Protein AF-A0A357LN23-F1 (afdb_monomer)

Sequence (106 aa):
ERNTSVEPEAKMHFHIRLNMGDVIIEATSLYSQGVNVAAQLDALSRSDGVCLSKKICGFVGQKVELSLNDFGDQKVNNTIVHAFDIVLKGIPARDTAPAKSALDRV

Structure (mmCIF, N/CA/C/O backbone):
data_AF-A0A357LN23-F1
#
_entry.id   AF-A0A357LN23-F1
#
loop_
_atom_site.group_PDB
_atom_site.id
_atom_site.type_symbol
_atom_site.label_atom_id
_atom_site.label_alt_id
_atom_site.label_comp_id
_atom_site.label_asym_id
_atom_site.label_entity_id
_atom_site.label_seq_id
_atom_site.pdbx_PDB_ins_code
_atom_site.Cartn_x
_atom_site.Cartn_y
_atom_site.Cartn_z
_atom_site.occupancy
_atom_site.B_iso_or_equiv
_atom_site.auth_seq_id
_atom_site.auth_comp_id
_atom_site.auth_asym_id
_atom_site.auth_atom_id
_atom_site.pdbx_PDB_model_num
ATOM 1 N N . GLU A 1 1 ? -22.036 -8.160 0.592 1.00 59.12 1 GLU A N 1
ATOM 2 C CA . GLU A 1 1 ? -23.008 -9.167 1.074 1.00 59.12 1 GLU A CA 1
ATOM 3 C C . GLU A 1 1 ? -22.477 -10.603 1.092 1.00 59.12 1 GLU A C 1
ATOM 5 O O . GLU A 1 1 ? -22.696 -11.279 2.084 1.00 59.12 1 GLU A O 1
ATOM 10 N N . ARG A 1 2 ? -21.712 -11.090 0.098 1.00 78.00 2 ARG A N 1
ATOM 11 C CA . ARG A 1 2 ? -21.198 -12.483 0.157 1.00 78.00 2 ARG A CA 1
ATOM 12 C C . ARG A 1 2 ? -20.339 -12.799 1.387 1.00 78.00 2 ARG A C 1
ATOM 14 O O . ARG A 1 2 ? -20.443 -13.875 1.950 1.00 78.00 2 ARG A O 1
ATOM 21 N N . ASN A 1 3 ? -19.502 -11.856 1.816 1.00 81.50 3 ASN A N 1
ATOM 22 C CA . ASN A 1 3 ? -18.620 -12.066 2.966 1.00 81.50 3 ASN A CA 1
ATOM 23 C C . ASN A 1 3 ? -19.350 -11.983 4.318 1.00 81.50 3 ASN A C 1
ATOM 25 O O . ASN A 1 3 ? -18.814 -12.382 5.342 1.00 81.50 3 ASN A O 1
ATOM 29 N N . THR A 1 4 ? -20.561 -11.420 4.349 1.00 83.19 4 THR A N 1
ATOM 30 C CA . THR A 1 4 ? -21.354 -11.284 5.581 1.00 83.19 4 THR A CA 1
ATOM 31 C C . THR A 1 4 ? -22.253 -12.492 5.834 1.00 83.19 4 THR A C 1
ATOM 33 O O . THR A 1 4 ? -22.743 -12.637 6.944 1.00 83.19 4 THR A O 1
ATOM 36 N N . SER A 1 5 ? -22.459 -13.348 4.829 1.00 88.25 5 SER A N 1
ATOM 37 C CA . SER A 1 5 ? -23.335 -14.526 4.888 1.00 88.25 5 SER A CA 1
ATOM 38 C C . SER A 1 5 ? -22.594 -15.842 5.151 1.00 88.25 5 SER A C 1
ATOM 40 O O . SER A 1 5 ? -23.162 -16.907 4.936 1.00 88.25 5 SER A O 1
ATOM 42 N N . VAL A 1 6 ? -21.319 -15.781 5.537 1.00 91.00 6 VAL A N 1
ATOM 43 C CA . VAL A 1 6 ? -20.478 -16.952 5.813 1.00 91.00 6 VAL A CA 1
ATOM 44 C C . VAL A 1 6 ? -19.904 -16.869 7.224 1.00 91.00 6 VAL A C 1
ATOM 46 O O . VAL A 1 6 ? -19.751 -15.770 7.773 1.00 91.00 6 VAL A O 1
ATOM 49 N N . GLU A 1 7 ? -19.582 -18.032 7.791 1.00 93.12 7 GLU A N 1
ATOM 50 C CA . GLU A 1 7 ? -18.925 -18.142 9.096 1.00 93.12 7 GLU A CA 1
ATOM 51 C C . GLU A 1 7 ? -17.608 -17.349 9.128 1.00 93.12 7 GLU A C 1
ATOM 53 O O . GLU A 1 7 ? -16.964 -17.204 8.082 1.00 93.12 7 GLU A O 1
ATOM 58 N N . PRO A 1 8 ? -17.192 -16.814 10.292 1.00 86.38 8 PRO A N 1
ATOM 59 C CA . PRO A 1 8 ? -15.989 -15.991 10.415 1.00 86.38 8 PRO A CA 1
ATOM 60 C C . PRO A 1 8 ? -14.739 -16.606 9.776 1.00 86.38 8 PRO A C 1
ATOM 62 O O . PRO A 1 8 ? -13.995 -15.894 9.107 1.00 86.38 8 PRO A O 1
ATOM 65 N N . GLU A 1 9 ? -14.541 -17.917 9.910 1.00 87.56 9 GLU A N 1
ATOM 66 C CA . GLU A 1 9 ? -13.383 -18.646 9.379 1.00 87.56 9 GLU A CA 1
ATOM 67 C C . GLU A 1 9 ? -13.407 -18.776 7.848 1.00 87.56 9 GLU A C 1
ATOM 69 O O . GLU A 1 9 ? -12.372 -19.005 7.224 1.00 87.56 9 GLU A O 1
ATOM 74 N N . ALA A 1 10 ? -14.582 -18.625 7.235 1.00 88.50 10 ALA A N 1
ATOM 75 C CA . ALA A 1 10 ? -14.782 -18.683 5.791 1.00 88.50 10 ALA A CA 1
ATOM 76 C C . ALA A 1 10 ? -14.803 -17.291 5.134 1.00 88.50 10 ALA A C 1
ATOM 78 O O . ALA A 1 10 ? -14.953 -17.189 3.911 1.00 88.50 10 ALA A O 1
ATOM 79 N N . LYS A 1 11 ? -14.661 -16.209 5.915 1.00 89.31 11 LYS A N 1
ATOM 80 C CA . LYS A 1 11 ? -14.608 -14.847 5.374 1.00 89.31 11 LYS A CA 1
ATOM 81 C C . LYS A 1 11 ? -13.304 -14.627 4.619 1.00 89.31 11 LYS A C 1
ATOM 83 O O . LYS A 1 11 ? -12.209 -14.861 5.122 1.00 89.31 11 LYS A O 1
ATOM 88 N N . MET A 1 12 ? -13.426 -14.120 3.399 1.00 86.44 12 MET A N 1
ATOM 89 C CA . MET A 1 12 ? -12.284 -13.687 2.606 1.00 86.44 12 MET A CA 1
ATOM 90 C C . MET A 1 12 ? -11.884 -12.277 3.017 1.00 86.44 12 MET A C 1
ATOM 92 O O . MET A 1 12 ? -12.651 -11.330 2.846 1.00 86.44 12 MET A O 1
ATOM 96 N N . HIS A 1 13 ? -10.671 -12.140 3.531 1.00 84.19 13 HIS A N 1
ATOM 97 C CA . HIS A 1 13 ? -10.084 -10.850 3.856 1.00 84.19 13 HIS A CA 1
ATOM 98 C C . HIS A 1 13 ? -9.256 -10.364 2.674 1.00 84.19 13 HIS A C 1
ATOM 100 O O . HIS A 1 13 ? -8.404 -11.086 2.153 1.00 84.19 13 HIS A O 1
ATOM 106 N N . PHE A 1 14 ? -9.522 -9.139 2.236 1.00 82.62 14 PHE A N 1
ATOM 107 C CA . PHE A 1 14 ? -8.789 -8.528 1.134 1.00 82.62 14 PHE A CA 1
ATOM 108 C C . PHE A 1 14 ? -7.866 -7.464 1.667 1.00 82.62 14 PHE A C 1
ATOM 110 O O . PHE A 1 14 ? -8.138 -6.810 2.667 1.00 82.62 14 PHE A O 1
ATOM 117 N N . HIS A 1 15 ? -6.774 -7.269 0.957 1.00 82.94 15 HIS A N 1
ATOM 118 C CA . HIS A 1 15 ? -5.831 -6.242 1.302 1.00 82.94 15 HIS A CA 1
ATOM 119 C C . HIS A 1 15 ? -5.346 -5.569 0.016 1.00 82.94 15 HIS A C 1
ATOM 121 O O . HIS A 1 15 ? -4.822 -6.229 -0.886 1.00 82.94 15 HIS A O 1
ATOM 127 N N . ILE A 1 16 ? -5.516 -4.255 -0.087 1.00 87.19 16 ILE A N 1
ATOM 128 C CA . ILE A 1 16 ? -5.279 -3.521 -1.336 1.00 87.19 16 ILE A CA 1
ATOM 129 C C . ILE A 1 16 ? -4.082 -2.594 -1.152 1.00 87.19 16 ILE A C 1
ATOM 131 O O . ILE A 1 16 ? -4.003 -1.869 -0.163 1.00 87.19 16 ILE A O 1
ATOM 135 N N . ARG A 1 17 ? -3.143 -2.606 -2.106 1.00 86.94 17 ARG A N 1
ATOM 136 C CA . ARG A 1 17 ? -1.978 -1.711 -2.101 1.00 86.94 17 ARG A CA 1
ATOM 137 C C . ARG A 1 17 ? -1.857 -1.004 -3.422 1.00 86.94 17 ARG A C 1
ATOM 139 O O . ARG A 1 17 ? -1.860 -1.646 -4.469 1.00 86.94 17 ARG A O 1
ATOM 146 N N . LEU A 1 18 ? -1.726 0.312 -3.355 1.00 89.06 18 LEU A N 1
ATOM 147 C CA . LEU A 1 18 ? -1.615 1.157 -4.531 1.00 89.06 18 LEU A CA 1
ATOM 148 C C . LEU A 1 18 ? -0.266 1.866 -4.533 1.00 89.06 18 LEU A C 1
ATOM 150 O O . LEU A 1 18 ? 0.115 2.552 -3.582 1.00 89.06 18 LEU A O 1
ATOM 154 N N . ASN A 1 19 ? 0.438 1.728 -5.649 1.00 87.19 19 ASN A N 1
ATOM 155 C CA . ASN A 1 19 ? 1.633 2.493 -5.952 1.00 87.19 19 ASN A CA 1
ATOM 156 C C . ASN A 1 19 ? 1.582 2.977 -7.406 1.00 87.19 19 ASN A C 1
ATOM 158 O O . ASN A 1 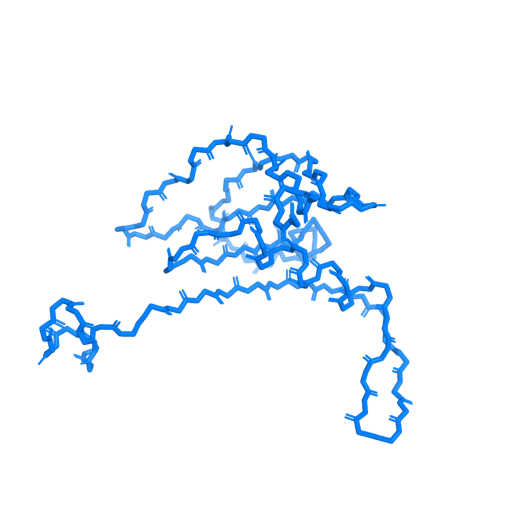19 ? 0.901 2.387 -8.240 1.00 87.19 19 ASN A O 1
ATOM 162 N N . MET A 1 20 ? 2.327 4.040 -7.706 1.00 85.06 20 MET A N 1
ATOM 163 C CA . MET A 1 20 ? 2.470 4.591 -9.050 1.00 85.06 20 MET A CA 1
ATOM 164 C C . MET A 1 20 ? 3.943 4.814 -9.372 1.00 85.06 20 MET A C 1
ATOM 166 O O . MET A 1 20 ? 4.719 5.302 -8.544 1.00 85.06 20 MET A O 1
ATOM 170 N N . GLY A 1 21 ? 4.325 4.482 -10.597 1.00 82.50 21 GLY A N 1
ATOM 171 C CA . GLY A 1 21 ? 5.654 4.730 -11.126 1.00 82.50 21 GLY A CA 1
ATOM 172 C C . GLY A 1 21 ? 5.802 4.148 -12.519 1.00 82.50 21 GLY A C 1
ATOM 173 O O . GLY A 1 21 ? 4.936 3.407 -12.982 1.00 82.50 21 GLY A O 1
ATOM 174 N N . ASP A 1 22 ? 6.913 4.483 -13.156 1.00 83.94 22 ASP A N 1
ATOM 175 C CA . ASP A 1 22 ? 7.234 3.985 -14.485 1.00 83.94 22 ASP A CA 1
ATOM 176 C C . ASP A 1 22 ? 7.470 2.475 -14.450 1.00 83.94 22 ASP A C 1
ATOM 178 O O . ASP A 1 22 ? 8.013 1.933 -13.480 1.00 83.94 22 ASP A O 1
ATOM 182 N N . VAL A 1 23 ? 7.047 1.796 -15.512 1.00 84.44 23 VAL A N 1
ATOM 183 C CA . VAL A 1 23 ? 7.219 0.355 -15.691 1.00 84.44 23 VAL A CA 1
ATOM 184 C C . VAL A 1 23 ? 7.778 0.065 -17.071 1.00 84.44 23 VAL A C 1
ATOM 186 O O . VAL A 1 23 ? 7.413 0.715 -18.048 1.00 84.44 23 VAL A O 1
ATOM 189 N N . ILE A 1 24 ? 8.663 -0.923 -17.141 1.00 84.25 24 ILE A N 1
ATOM 190 C CA . ILE A 1 24 ? 9.124 -1.508 -18.395 1.00 84.25 24 ILE A CA 1
ATOM 191 C C . ILE A 1 24 ? 8.305 -2.778 -18.614 1.00 84.25 24 ILE A C 1
ATOM 193 O O . ILE A 1 24 ? 8.173 -3.601 -17.706 1.00 84.25 24 ILE A O 1
ATOM 197 N N . ILE A 1 25 ? 7.730 -2.914 -19.804 1.00 86.75 25 ILE A N 1
ATOM 198 C CA . ILE A 1 25 ? 6.927 -4.075 -20.189 1.00 86.75 25 ILE A CA 1
ATOM 199 C C . ILE A 1 25 ? 7.799 -4.981 -21.049 1.00 86.75 25 ILE A C 1
ATOM 201 O O . ILE A 1 25 ? 8.323 -4.538 -22.069 1.00 86.75 25 ILE A O 1
ATOM 205 N N . GLU A 1 26 ? 7.924 -6.245 -20.659 1.00 87.12 26 GLU A N 1
ATOM 206 C CA . GLU A 1 26 ? 8.602 -7.263 -21.458 1.00 87.12 26 GLU A CA 1
ATOM 207 C C . GLU A 1 26 ? 7.718 -8.509 -21.545 1.00 87.12 26 GLU A C 1
ATOM 209 O O . GLU A 1 26 ? 7.408 -9.147 -20.538 1.00 87.12 26 GLU A O 1
ATOM 214 N N . ALA A 1 27 ? 7.277 -8.829 -22.765 1.00 87.44 27 ALA A N 1
ATOM 215 C CA . ALA A 1 27 ? 6.282 -9.863 -23.046 1.00 87.44 27 ALA A CA 1
ATOM 216 C C . ALA A 1 27 ? 5.019 -9.720 -22.169 1.00 87.44 27 ALA A C 1
ATOM 218 O O . ALA A 1 27 ? 4.195 -8.843 -22.415 1.00 87.44 27 ALA A O 1
ATOM 219 N N . THR A 1 28 ? 4.864 -10.576 -21.156 1.00 84.19 28 THR A N 1
ATOM 220 C CA . THR A 1 28 ? 3.722 -10.593 -20.224 1.00 84.19 28 THR A CA 1
ATOM 221 C C . THR A 1 28 ? 4.077 -10.099 -18.820 1.00 84.19 28 THR A C 1
ATOM 223 O O . THR A 1 28 ? 3.244 -10.178 -17.918 1.00 84.19 28 THR A O 1
ATOM 226 N N . SER A 1 29 ? 5.306 -9.624 -18.616 1.00 78.44 29 SER A N 1
ATOM 227 C CA . SER A 1 29 ? 5.843 -9.238 -17.311 1.00 78.44 29 SER A CA 1
ATOM 228 C C . SER A 1 29 ? 6.071 -7.731 -17.218 1.00 78.44 29 SER A C 1
ATOM 230 O O . SER A 1 29 ? 6.431 -7.067 -18.192 1.00 78.44 29 SER A O 1
ATOM 232 N N . LEU A 1 30 ? 5.875 -7.192 -16.013 1.00 81.19 30 LEU A N 1
ATOM 233 C CA . LEU A 1 30 ? 6.109 -5.788 -15.684 1.00 81.19 30 LEU A CA 1
ATOM 234 C C . LEU A 1 30 ? 7.321 -5.678 -14.760 1.00 81.19 30 LEU A C 1
ATOM 236 O O . LEU A 1 30 ? 7.308 -6.209 -13.648 1.00 81.19 30 LEU A O 1
ATOM 240 N N . TYR A 1 31 ? 8.341 -4.945 -15.193 1.00 77.19 31 TYR A N 1
ATOM 241 C CA . TYR A 1 31 ? 9.551 -4.702 -14.419 1.00 77.19 31 TYR A CA 1
ATOM 242 C C . TYR A 1 31 ? 9.608 -3.244 -13.994 1.00 77.19 31 TYR A C 1
ATOM 244 O O . TYR A 1 31 ? 9.639 -2.335 -14.824 1.00 77.19 31 TYR A O 1
ATOM 252 N N . SER A 1 32 ? 9.660 -3.003 -12.685 1.00 72.81 32 SER A N 1
ATOM 253 C CA . SER A 1 32 ? 10.068 -1.700 -12.176 1.00 72.81 32 SER A CA 1
ATOM 254 C C . SER A 1 32 ? 10.510 -1.737 -10.726 1.00 72.81 32 SER A C 1
ATOM 256 O O . SER A 1 32 ? 10.120 -2.604 -9.945 1.00 72.81 32 SER A O 1
ATOM 258 N N . GLN A 1 33 ? 11.261 -0.706 -10.342 1.00 68.75 33 GLN A N 1
ATOM 259 C CA . GLN A 1 33 ? 11.496 -0.395 -8.932 1.00 68.75 33 GLN A CA 1
ATOM 260 C C . GLN A 1 33 ? 10.170 -0.113 -8.194 1.00 68.75 33 GLN A C 1
ATOM 262 O O . GLN A 1 33 ? 10.044 -0.395 -7.006 1.00 68.75 33 GLN A O 1
ATOM 267 N N . GLY A 1 34 ? 9.148 0.395 -8.897 1.00 63.84 34 GLY A N 1
ATOM 268 C CA . GLY A 1 34 ? 7.818 0.668 -8.349 1.00 63.84 34 GLY A CA 1
ATOM 269 C C . GLY A 1 34 ? 6.972 -0.580 -8.060 1.00 63.84 34 GLY A C 1
ATOM 270 O O . GLY A 1 34 ? 6.186 -0.559 -7.113 1.00 63.84 34 GLY A O 1
ATOM 271 N N . VAL A 1 35 ? 7.143 -1.674 -8.807 1.00 67.31 35 VAL A N 1
ATOM 272 C CA . VAL A 1 35 ? 6.472 -2.957 -8.524 1.00 67.31 35 VAL A 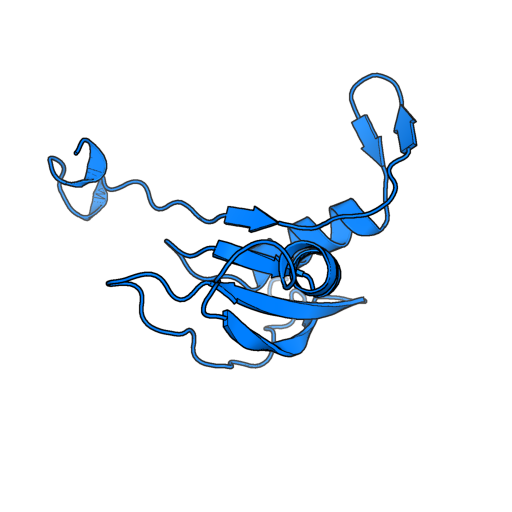CA 1
ATOM 273 C C . VAL A 1 35 ? 6.977 -3.533 -7.195 1.00 67.31 35 VAL A C 1
ATOM 275 O O . VAL A 1 35 ? 6.180 -4.002 -6.385 1.00 67.31 35 VAL A O 1
ATOM 278 N N . ASN A 1 36 ? 8.276 -3.389 -6.906 1.00 74.50 36 ASN A N 1
ATOM 279 C CA . ASN A 1 36 ? 8.864 -3.789 -5.623 1.00 74.50 36 ASN A CA 1
ATOM 280 C C . ASN A 1 36 ? 8.267 -2.993 -4.445 1.00 74.50 36 ASN A C 1
ATOM 282 O O . ASN A 1 36 ? 7.940 -3.564 -3.411 1.00 74.50 36 ASN A O 1
ATOM 286 N N . VAL A 1 37 ? 8.026 -1.688 -4.621 1.00 73.56 37 VAL A N 1
ATOM 287 C CA . VAL A 1 37 ? 7.375 -0.850 -3.595 1.00 73.56 37 VAL A CA 1
ATOM 288 C C . VAL A 1 37 ? 5.947 -1.320 -3.291 1.00 73.56 37 VAL A C 1
ATOM 290 O O . VAL A 1 37 ? 5.558 -1.347 -2.127 1.00 73.56 37 VAL A O 1
ATOM 293 N N . ALA A 1 38 ? 5.164 -1.733 -4.294 1.00 74.44 38 ALA A N 1
ATOM 294 C CA . ALA A 1 38 ? 3.817 -2.266 -4.058 1.00 74.44 38 ALA A CA 1
ATOM 295 C C . ALA A 1 38 ? 3.848 -3.574 -3.244 1.00 74.44 38 ALA A C 1
ATOM 297 O O . ALA A 1 38 ? 3.073 -3.728 -2.300 1.00 74.44 38 ALA A O 1
ATOM 298 N N . ALA A 1 39 ? 4.787 -4.473 -3.555 1.00 77.88 39 ALA A N 1
ATOM 299 C CA . ALA A 1 39 ? 5.004 -5.703 -2.792 1.00 77.88 39 ALA A CA 1
ATOM 300 C C . ALA A 1 39 ? 5.496 -5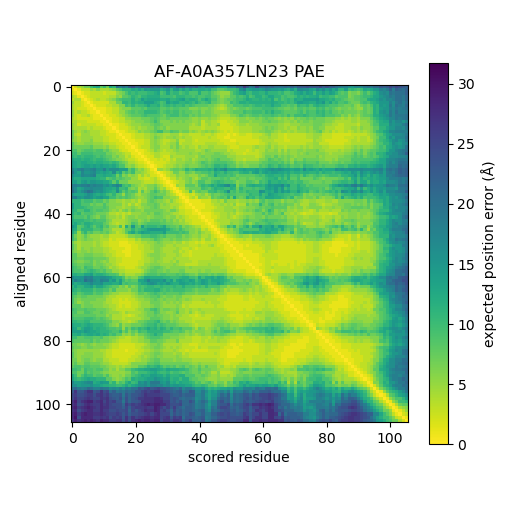.428 -1.356 1.00 77.88 39 ALA A C 1
ATOM 302 O O . ALA A 1 39 ? 5.126 -6.121 -0.413 1.00 77.88 39 ALA A O 1
ATOM 303 N N . GLN A 1 40 ? 6.298 -4.383 -1.155 1.00 81.00 40 GLN A N 1
ATOM 304 C CA . GLN A 1 40 ? 6.756 -3.979 0.177 1.00 81.00 40 GLN A CA 1
ATOM 305 C C . GLN A 1 40 ? 5.631 -3.368 1.018 1.00 81.00 40 GLN A C 1
ATOM 307 O O . GLN A 1 40 ? 5.528 -3.660 2.209 1.00 81.00 40 GLN A O 1
ATOM 312 N N . LEU A 1 41 ? 4.747 -2.573 0.406 1.00 79.25 41 LEU A N 1
ATOM 313 C CA . LEU A 1 41 ? 3.527 -2.108 1.069 1.00 79.25 41 LEU A CA 1
ATOM 314 C C . LEU A 1 41 ? 2.641 -3.288 1.483 1.00 79.25 41 LEU A C 1
ATOM 316 O O . LEU A 1 41 ? 2.016 -3.227 2.540 1.00 79.25 41 LEU A O 1
ATOM 320 N N . ASP A 1 42 ? 2.602 -4.363 0.688 1.00 77.69 42 ASP A N 1
ATOM 321 C CA . ASP A 1 42 ? 1.845 -5.575 1.014 1.00 77.69 42 ASP A CA 1
ATOM 322 C C . ASP A 1 42 ? 2.274 -6.170 2.356 1.00 77.69 42 ASP A C 1
ATOM 324 O O . ASP A 1 42 ? 1.445 -6.287 3.266 1.00 77.69 42 ASP A O 1
ATOM 328 N N . ALA A 1 43 ? 3.583 -6.376 2.519 1.00 76.12 43 ALA A N 1
ATOM 329 C CA . ALA A 1 43 ? 4.191 -6.885 3.747 1.00 76.12 43 ALA A CA 1
ATOM 330 C C . ALA A 1 43 ? 3.935 -6.006 4.986 1.00 76.12 43 ALA A C 1
ATOM 332 O O . ALA A 1 43 ? 3.945 -6.504 6.111 1.00 76.12 43 ALA A O 1
ATOM 333 N N . LEU A 1 44 ? 3.708 -4.704 4.795 1.00 72.44 44 LEU A N 1
ATOM 334 C CA . LEU A 1 44 ? 3.453 -3.758 5.883 1.00 72.44 44 LEU A CA 1
ATOM 335 C C . LEU A 1 44 ? 1.983 -3.662 6.291 1.00 72.44 44 LEU A C 1
ATOM 337 O O . LEU A 1 44 ? 1.689 -3.078 7.330 1.00 72.44 44 LEU A O 1
ATOM 341 N N . SER A 1 45 ? 1.059 -4.114 5.455 1.00 69.81 45 SER A N 1
ATOM 342 C CA . SER A 1 45 ? -0.353 -3.731 5.545 1.00 69.81 45 SER A CA 1
ATOM 343 C C . SER A 1 45 ? -1.203 -4.707 6.361 1.00 69.81 45 SER A C 1
ATOM 345 O O . SER A 1 45 ? -0.936 -5.906 6.415 1.00 69.81 45 SER A O 1
ATOM 347 N N . ARG A 1 46 ? -2.293 -4.192 6.943 1.00 69.81 46 ARG A N 1
ATOM 348 C CA . ARG A 1 46 ? -3.310 -4.980 7.663 1.00 69.81 46 ARG A CA 1
ATOM 349 C C . ARG A 1 46 ? -4.328 -5.624 6.735 1.00 69.81 46 ARG A C 1
ATOM 351 O O . ARG A 1 46 ? -4.536 -5.147 5.620 1.00 69.81 46 ARG A O 1
ATOM 358 N N . SER A 1 47 ? -4.982 -6.671 7.238 1.00 72.56 47 SER A N 1
ATOM 359 C CA . SER A 1 47 ? -6.204 -7.228 6.652 1.00 72.56 47 SER A CA 1
ATOM 360 C C . SER A 1 47 ? -7.313 -6.197 6.593 1.00 72.56 47 SER A C 1
ATOM 362 O O . SER A 1 47 ? -7.417 -5.332 7.463 1.00 72.56 47 SER A O 1
ATOM 364 N N . ASP A 1 48 ? -8.090 -6.278 5.515 1.00 82.81 48 ASP A N 1
ATOM 365 C CA . ASP A 1 48 ? -9.253 -5.444 5.206 1.00 82.81 48 ASP A CA 1
ATOM 366 C C . ASP A 1 48 ? -8.946 -3.968 4.917 1.00 82.81 48 ASP A C 1
ATOM 368 O O . ASP A 1 48 ? -9.861 -3.175 4.729 1.00 82.81 48 ASP A O 1
ATOM 372 N N . GLY A 1 49 ? -7.668 -3.587 4.834 1.00 85.81 49 GLY A N 1
ATOM 373 C CA . GLY A 1 49 ? -7.233 -2.209 4.608 1.00 85.81 49 GLY A CA 1
ATOM 374 C C . GLY A 1 49 ? -6.836 -1.877 3.166 1.00 85.81 49 GLY A C 1
ATOM 375 O O . GLY A 1 49 ? -6.606 -2.751 2.321 1.00 85.81 49 GLY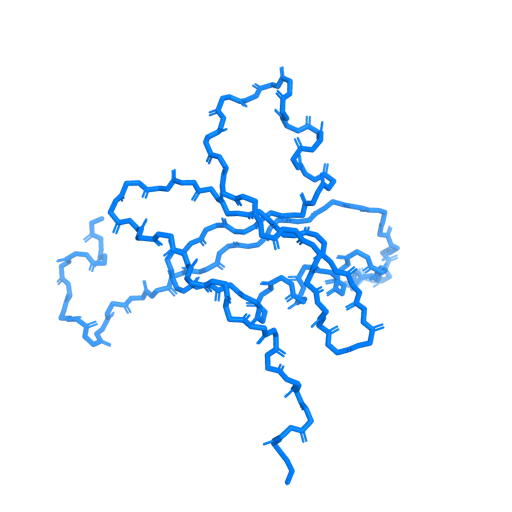 A O 1
ATOM 376 N N . VAL A 1 50 ? -6.690 -0.572 2.918 1.00 89.00 50 VAL A N 1
ATOM 377 C CA . VAL A 1 50 ? -6.099 -0.017 1.693 1.00 89.00 50 VAL A CA 1
ATOM 378 C C . VAL A 1 50 ? -4.876 0.813 2.068 1.00 89.00 50 VAL A C 1
ATOM 380 O O . VAL A 1 50 ? -5.016 1.821 2.761 1.00 89.00 50 VAL A O 1
ATOM 383 N N . CYS A 1 51 ? -3.703 0.412 1.580 1.00 90.06 51 CYS A N 1
ATOM 384 C CA . CYS A 1 51 ? -2.438 1.108 1.808 1.00 90.06 51 CYS A CA 1
ATOM 385 C C . CYS A 1 51 ? -1.931 1.771 0.519 1.00 90.06 51 CYS A C 1
ATOM 387 O O . CYS A 1 51 ? -2.021 1.209 -0.577 1.00 90.06 51 CYS A O 1
ATOM 389 N N . LEU A 1 52 ? -1.394 2.979 0.640 1.00 90.31 52 LEU A N 1
ATOM 390 C CA . LEU A 1 52 ? -0.978 3.843 -0.456 1.00 90.31 52 LEU A CA 1
ATOM 391 C C . LEU A 1 52 ? 0.482 4.255 -0.285 1.00 90.31 52 LEU A C 1
ATOM 393 O O . LEU A 1 52 ? 0.945 4.529 0.823 1.00 90.31 52 LEU A O 1
ATOM 397 N N . SER A 1 53 ? 1.189 4.399 -1.403 1.00 90.38 53 SER A N 1
ATOM 398 C CA . SER A 1 53 ? 2.477 5.090 -1.404 1.00 90.38 53 SER A CA 1
ATOM 399 C C . SER A 1 53 ? 2.311 6.614 -1.384 1.00 90.38 53 SER A C 1
ATOM 401 O O . SER A 1 53 ? 1.303 7.171 -1.839 1.00 90.38 53 SER A O 1
ATOM 403 N N . LYS A 1 54 ? 3.364 7.320 -0.956 1.00 90.31 54 LYS A N 1
ATOM 404 C CA . LYS A 1 54 ? 3.454 8.791 -1.035 1.00 90.31 54 LYS A CA 1
ATOM 405 C C . LYS A 1 54 ? 3.172 9.365 -2.424 1.00 90.31 54 LYS A C 1
ATOM 407 O O . LYS A 1 54 ? 2.571 10.431 -2.531 1.00 90.31 54 LYS A O 1
ATOM 412 N N . LYS A 1 55 ? 3.570 8.661 -3.491 1.00 88.69 55 LYS A N 1
ATOM 413 C CA . LYS A 1 55 ? 3.335 9.105 -4.875 1.00 88.69 55 LYS A CA 1
ATOM 414 C C . LYS A 1 55 ? 1.847 9.147 -5.209 1.00 88.69 55 LYS A C 1
ATOM 416 O O . LYS A 1 55 ? 1.394 10.117 -5.810 1.00 88.69 55 LYS A O 1
ATOM 421 N N . ILE A 1 56 ? 1.093 8.127 -4.794 1.00 90.00 56 ILE A N 1
ATOM 422 C CA . ILE A 1 56 ? -0.363 8.111 -4.965 1.00 90.00 56 ILE A CA 1
ATOM 423 C C . ILE A 1 56 ? -0.989 9.249 -4.163 1.00 90.00 56 ILE A C 1
ATOM 425 O O . ILE A 1 56 ? -1.753 10.017 -4.736 1.00 90.00 56 ILE A O 1
ATOM 429 N N . CYS A 1 57 ? -0.613 9.418 -2.891 1.00 88.62 57 CYS A N 1
ATOM 430 C CA . CYS A 1 57 ? -1.165 10.476 -2.037 1.00 88.62 57 CYS A CA 1
ATOM 431 C C . CYS A 1 57 ? -0.947 11.877 -2.628 1.00 88.62 57 CYS A C 1
ATOM 433 O O . CYS A 1 57 ? -1.884 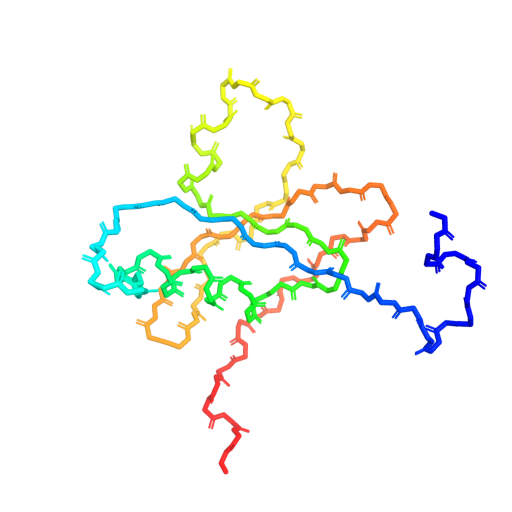12.669 -2.688 1.00 88.62 57 CYS A O 1
ATOM 435 N N . GLY A 1 58 ? 0.252 12.162 -3.148 1.00 86.31 58 GLY A N 1
ATOM 436 C CA . GLY A 1 58 ? 0.534 13.429 -3.830 1.00 86.31 58 GLY A CA 1
ATOM 437 C C . GLY A 1 58 ? -0.262 13.624 -5.127 1.00 86.31 58 GLY A C 1
ATOM 438 O O . GLY A 1 58 ? -0.650 14.745 -5.443 1.00 86.31 58 GLY A O 1
ATOM 439 N N . PHE A 1 59 ? -0.542 12.546 -5.864 1.00 87.06 59 PHE A N 1
ATOM 440 C CA . PHE A 1 59 ? -1.305 12.606 -7.113 1.00 87.06 59 PHE A CA 1
ATOM 441 C C . PHE A 1 59 ? -2.812 12.792 -6.890 1.00 87.06 59 PHE A C 1
ATOM 443 O O . PHE A 1 59 ? -3.461 13.535 -7.630 1.00 87.06 59 PHE A O 1
ATOM 450 N N . VAL A 1 60 ? -3.379 12.121 -5.882 1.00 84.81 60 VAL A N 1
ATOM 451 C CA . VAL A 1 60 ? -4.828 12.138 -5.614 1.00 84.81 60 VAL A CA 1
ATOM 452 C C . VAL A 1 60 ? -5.257 13.249 -4.662 1.00 84.81 60 VAL A C 1
ATOM 454 O O . VAL A 1 60 ? -6.420 13.639 -4.703 1.00 8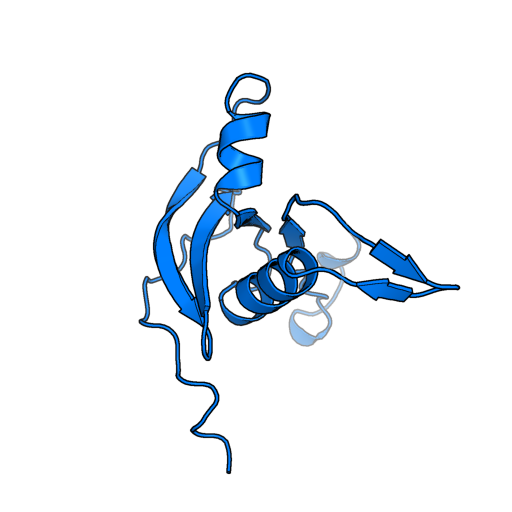4.81 60 VAL A O 1
ATOM 457 N N . GLY A 1 61 ? -4.343 13.795 -3.852 1.00 73.50 61 GLY A N 1
ATOM 458 C CA . GLY A 1 61 ? -4.660 14.761 -2.793 1.00 73.50 61 GLY A CA 1
ATOM 459 C C . GLY A 1 61 ? -5.316 16.067 -3.257 1.00 73.50 61 GLY A C 1
ATOM 460 O O . GLY A 1 61 ? -5.882 16.777 -2.439 1.00 73.50 61 GLY A O 1
ATOM 461 N N . GLN A 1 62 ? -5.284 16.381 -4.556 1.00 71.81 62 GLN A N 1
ATOM 462 C CA . GLN A 1 62 ? -5.990 17.539 -5.130 1.00 71.81 62 GLN A CA 1
ATOM 463 C C . GLN A 1 62 ? -7.329 17.183 -5.793 1.00 71.81 62 GLN A C 1
ATOM 465 O O . GLN A 1 62 ? -8.053 18.072 -6.230 1.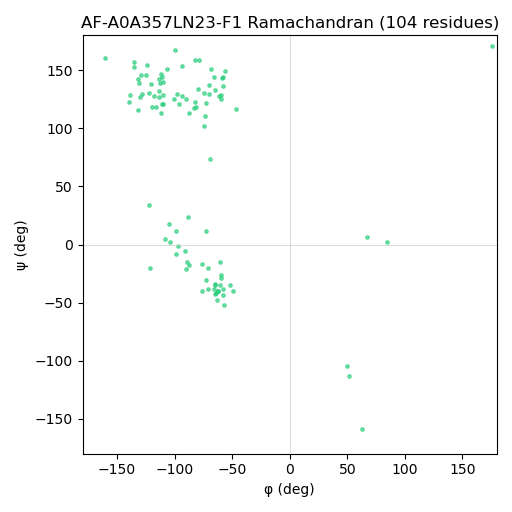00 71.81 62 GLN A O 1
ATOM 470 N N . LYS A 1 63 ? -7.637 15.890 -5.940 1.00 80.12 63 LYS A N 1
ATOM 471 C CA . LYS A 1 63 ? -8.753 15.396 -6.763 1.00 80.12 63 LYS A CA 1
ATOM 472 C C . LYS A 1 63 ? -9.775 14.579 -5.982 1.00 80.12 63 LYS A C 1
ATOM 474 O O . LYS A 1 63 ? -10.887 14.405 -6.470 1.00 80.12 63 LYS A O 1
ATOM 479 N N . VAL A 1 64 ? -9.400 14.043 -4.821 1.00 82.81 64 VAL A N 1
ATOM 480 C CA . VAL A 1 64 ? -10.243 13.143 -4.031 1.00 82.81 64 VAL A CA 1
ATOM 481 C C . VAL A 1 64 ? -10.110 13.487 -2.554 1.00 82.81 64 VAL A C 1
ATOM 483 O O . VAL A 1 64 ? -9.001 13.545 -2.024 1.00 82.81 64 VAL A O 1
ATOM 486 N N . GLU A 1 65 ? -11.243 13.672 -1.883 1.00 84.44 65 GLU A N 1
ATOM 487 C CA . GLU A 1 65 ? -11.293 13.795 -0.428 1.00 84.44 65 GLU A CA 1
ATOM 488 C C . GLU A 1 65 ? -11.089 12.412 0.202 1.00 84.44 65 GLU A C 1
ATOM 490 O O . GLU A 1 65 ? -11.985 11.569 0.214 1.00 84.44 65 GLU A O 1
ATOM 495 N N . LEU A 1 66 ? -9.873 12.163 0.691 1.00 85.88 66 LEU A N 1
ATOM 496 C CA . LEU A 1 66 ? -9.508 10.945 1.411 1.00 85.88 66 LEU A CA 1
ATOM 497 C C . LEU A 1 66 ? -8.983 11.311 2.796 1.00 85.88 66 LEU A C 1
ATOM 499 O O . LEU A 1 66 ? -8.078 12.133 2.932 1.00 85.88 66 LEU A O 1
ATOM 503 N N . SER A 1 67 ? -9.508 10.653 3.826 1.00 90.06 67 SER A N 1
ATOM 504 C CA . SER A 1 67 ? -8.889 10.657 5.150 1.00 90.06 67 SER A CA 1
ATOM 505 C C . SER A 1 67 ? -7.771 9.620 5.173 1.00 90.06 67 SER A C 1
ATOM 507 O O . SER A 1 67 ? -8.013 8.444 4.894 1.00 90.06 67 SER A O 1
ATOM 509 N N . LEU A 1 68 ? -6.554 10.058 5.488 1.00 89.06 68 LEU A N 1
ATOM 510 C CA . LEU A 1 68 ? -5.354 9.227 5.468 1.00 89.06 68 LEU A CA 1
ATOM 511 C C . LEU A 1 68 ? -4.705 9.189 6.850 1.00 89.06 68 LEU A C 1
ATOM 513 O O . LEU A 1 68 ? -4.565 10.225 7.497 1.00 89.06 68 LEU A O 1
ATOM 517 N N . ASN A 1 69 ? -4.257 8.006 7.259 1.00 89.56 69 ASN A N 1
ATOM 518 C CA . ASN A 1 69 ? -3.329 7.834 8.371 1.00 89.56 69 ASN A CA 1
ATOM 519 C C . ASN A 1 69 ? -1.912 7.728 7.806 1.00 89.56 69 ASN A C 1
ATOM 521 O O . ASN A 1 69 ? -1.643 6.839 6.998 1.00 89.56 69 ASN A O 1
ATOM 525 N N . ASP A 1 70 ? -1.025 8.630 8.218 1.00 89.12 70 ASP A N 1
ATOM 526 C CA . ASP A 1 70 ? 0.375 8.646 7.793 1.00 89.12 70 ASP A CA 1
ATOM 527 C C . ASP A 1 70 ? 1.240 7.801 8.744 1.00 89.12 70 ASP A C 1
ATOM 529 O O . ASP A 1 70 ? 1.242 8.027 9.956 1.00 89.12 70 ASP A O 1
ATOM 533 N N . PHE A 1 71 ? 1.983 6.838 8.193 1.00 86.50 71 PHE A N 1
ATOM 534 C CA . PHE A 1 71 ? 2.912 5.980 8.938 1.00 86.50 71 PHE A CA 1
ATOM 535 C C . PHE A 1 71 ? 4.377 6.369 8.742 1.00 86.50 71 PHE A C 1
ATOM 537 O O . PHE A 1 71 ? 5.266 5.699 9.270 1.00 86.50 71 PHE A O 1
ATOM 544 N N . GLY A 1 72 ? 4.648 7.433 7.991 1.00 88.19 72 GLY A N 1
ATOM 545 C CA . GLY A 1 72 ? 5.993 7.870 7.671 1.00 88.19 72 GLY A CA 1
ATOM 546 C C . GLY A 1 72 ? 6.771 6.834 6.864 1.00 88.19 72 GLY A C 1
ATOM 547 O O . GLY A 1 72 ? 6.216 5.933 6.227 1.00 88.19 72 GLY A O 1
ATOM 548 N N . ASP A 1 73 ? 8.089 6.974 6.922 1.00 89.00 73 ASP A N 1
ATOM 549 C CA . ASP A 1 73 ? 9.036 6.079 6.275 1.00 89.00 73 ASP A CA 1
ATOM 550 C C . ASP A 1 73 ? 9.115 4.725 6.996 1.00 89.00 73 ASP A C 1
ATOM 552 O O . ASP A 1 73 ? 9.455 4.626 8.175 1.00 89.00 73 ASP A O 1
ATOM 556 N N . GLN A 1 74 ? 8.836 3.658 6.252 1.00 84.38 74 GLN A N 1
ATOM 557 C CA . GLN A 1 74 ? 8.864 2.273 6.704 1.00 84.38 74 GLN A CA 1
ATOM 558 C C . GLN A 1 74 ? 9.983 1.524 5.983 1.00 84.38 74 GLN A C 1
ATOM 560 O O . GLN A 1 74 ? 10.054 1.510 4.753 1.00 84.38 74 GLN A O 1
ATOM 565 N N . LYS A 1 75 ? 10.869 0.874 6.739 1.00 82.81 75 LYS A N 1
ATOM 566 C CA . LYS A 1 75 ? 11.955 0.075 6.165 1.00 82.81 75 LYS A CA 1
ATOM 567 C C . LYS A 1 75 ? 11.474 -1.348 5.899 1.00 82.81 75 LYS A C 1
ATOM 569 O O . LYS A 1 75 ? 11.254 -2.093 6.841 1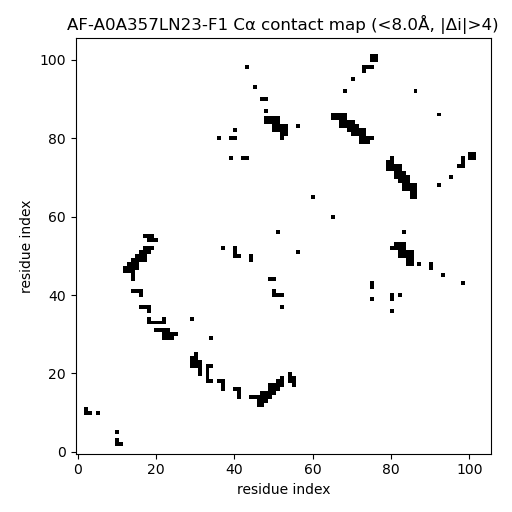.00 82.81 75 LYS A O 1
ATOM 574 N N . VAL A 1 76 ? 11.374 -1.756 4.639 1.00 78.38 76 VAL A N 1
ATOM 575 C CA . VAL A 1 76 ? 11.040 -3.137 4.263 1.00 78.38 76 VAL A CA 1
ATOM 576 C C . VAL A 1 76 ? 12.225 -3.734 3.534 1.00 78.38 76 VAL A C 1
ATOM 578 O O . VAL A 1 76 ? 12.630 -3.248 2.478 1.00 78.38 76 VAL A O 1
ATOM 581 N N . ASN A 1 77 ? 12.796 -4.794 4.101 1.00 76.38 77 ASN A N 1
ATOM 582 C CA . ASN A 1 77 ? 14.027 -5.406 3.608 1.00 76.38 77 ASN A CA 1
ATOM 583 C C . ASN A 1 77 ? 15.135 -4.348 3.423 1.00 76.38 77 ASN A C 1
ATOM 585 O O . ASN A 1 77 ? 15.601 -3.746 4.393 1.00 76.38 77 ASN A O 1
ATOM 589 N N . ASN A 1 78 ? 15.535 -4.107 2.172 1.00 75.38 78 ASN A N 1
ATOM 590 C CA . ASN A 1 78 ? 16.625 -3.213 1.792 1.00 75.38 78 ASN A CA 1
ATOM 591 C C . ASN A 1 78 ? 16.137 -1.874 1.202 1.00 75.38 78 ASN A C 1
ATOM 593 O O . ASN A 1 78 ? 16.896 -1.192 0.513 1.00 75.38 78 ASN A O 1
ATOM 597 N N . THR A 1 79 ? 14.872 -1.504 1.424 1.00 74.31 79 THR A N 1
ATOM 598 C CA . THR A 1 79 ? 14.244 -0.299 0.857 1.00 74.31 79 THR A CA 1
ATOM 599 C C . THR A 1 79 ? 13.438 0.450 1.920 1.00 74.31 79 THR A C 1
ATOM 601 O O . THR A 1 79 ? 12.961 -0.142 2.886 1.00 74.31 79 THR A O 1
ATOM 604 N N . ILE A 1 80 ? 13.302 1.766 1.748 1.00 84.44 80 ILE A N 1
ATOM 605 C CA . ILE A 1 80 ? 12.467 2.633 2.583 1.00 84.44 80 ILE A CA 1
ATOM 606 C C . ILE A 1 80 ? 11.266 3.082 1.750 1.00 84.44 80 ILE A C 1
ATOM 608 O O . ILE A 1 80 ? 11.434 3.572 0.631 1.00 84.44 80 ILE A O 1
ATOM 612 N N . VAL A 1 81 ? 10.064 2.908 2.293 1.00 85.94 81 VAL A N 1
ATOM 613 C CA . VAL A 1 81 ? 8.800 3.278 1.653 1.00 85.94 81 VAL A CA 1
ATOM 614 C C . VAL A 1 81 ? 7.964 4.098 2.621 1.00 85.94 81 VAL A C 1
ATOM 616 O O . VAL A 1 81 ? 7.667 3.647 3.719 1.00 85.94 81 VAL A O 1
ATOM 619 N N . HIS A 1 82 ? 7.523 5.276 2.188 1.00 89.19 82 HIS A N 1
ATOM 620 C CA . HIS A 1 82 ? 6.556 6.077 2.935 1.00 89.19 82 HIS A CA 1
ATOM 621 C C . HIS A 1 82 ? 5.139 5.555 2.675 1.00 89.19 82 HIS A C 1
ATOM 623 O O . HIS A 1 82 ? 4.680 5.567 1.523 1.00 89.19 82 HIS A O 1
ATOM 629 N N . ALA A 1 83 ? 4.464 5.102 3.732 1.00 89.81 83 ALA A N 1
ATOM 630 C CA . ALA A 1 83 ? 3.166 4.433 3.659 1.00 89.81 83 ALA A CA 1
ATOM 631 C C . ALA A 1 83 ? 2.036 5.250 4.304 1.00 89.81 83 ALA A C 1
ATOM 633 O O . ALA A 1 83 ? 2.215 5.863 5.356 1.00 89.81 83 ALA A O 1
ATOM 634 N N . PHE A 1 84 ? 0.857 5.192 3.688 1.00 89.69 84 PHE A N 1
ATOM 635 C CA . PHE A 1 84 ? -0.388 5.769 4.194 1.00 89.69 84 PHE A CA 1
ATOM 636 C C . PHE A 1 84 ? -1.486 4.713 4.159 1.00 89.69 84 PHE A C 1
ATOM 638 O O . PHE A 1 84 ? -1.532 3.942 3.205 1.00 89.69 84 PHE A O 1
ATOM 645 N N . ASP A 1 85 ? -2.418 4.725 5.108 1.00 89.81 85 ASP A N 1
ATOM 646 C CA . ASP A 1 85 ? -3.656 3.944 4.986 1.00 89.81 85 ASP A CA 1
ATOM 647 C C . ASP A 1 85 ? -4.859 4.863 4.808 1.00 89.81 85 ASP A C 1
ATOM 649 O O . ASP A 1 85 ? -4.943 5.924 5.430 1.00 89.81 85 ASP A O 1
ATOM 653 N N . ILE A 1 86 ? -5.823 4.424 3.999 1.00 90.19 86 ILE A N 1
ATOM 654 C CA . ILE A 1 86 ? -7.127 5.083 3.916 1.00 90.19 86 ILE A CA 1
ATOM 655 C C . ILE A 1 86 ? -7.930 4.743 5.172 1.00 90.19 86 ILE A C 1
ATOM 657 O O . ILE A 1 86 ? -8.075 3.573 5.533 1.00 90.19 86 ILE A O 1
ATOM 661 N N . VAL A 1 87 ? -8.498 5.763 5.815 1.00 89.50 87 VAL A N 1
ATOM 662 C CA . VAL A 1 87 ? -9.416 5.568 6.939 1.00 89.50 87 VAL A CA 1
ATOM 663 C C . VAL A 1 87 ? -10.747 5.053 6.403 1.00 89.50 87 VAL A C 1
ATOM 665 O O . VAL A 1 87 ? -11.493 5.770 5.736 1.00 89.50 87 VAL A O 1
ATOM 668 N N . LEU A 1 88 ? -11.048 3.795 6.709 1.00 86.06 88 LEU A N 1
ATOM 669 C CA . LEU A 1 88 ? -12.285 3.131 6.318 1.00 86.06 88 LEU A CA 1
ATOM 670 C C . LEU A 1 88 ? -13.135 2.832 7.553 1.00 86.06 88 LEU A C 1
ATOM 672 O O . LEU A 1 88 ? -12.639 2.417 8.601 1.00 86.06 88 LEU A O 1
ATOM 676 N N . LYS A 1 89 ? -14.450 3.034 7.434 1.00 84.31 89 LYS A N 1
ATOM 677 C CA . LYS A 1 89 ? -15.382 2.795 8.539 1.00 84.31 89 LYS A CA 1
ATOM 678 C C . LYS A 1 89 ? -15.344 1.323 8.957 1.00 84.31 89 LYS A C 1
ATOM 680 O O . LYS A 1 89 ? -15.546 0.439 8.133 1.00 84.31 89 LYS A O 1
ATOM 685 N N . GLY A 1 90 ? -15.153 1.080 10.252 1.00 80.38 90 GLY A N 1
ATOM 686 C CA . GLY A 1 90 ? -15.112 -0.271 10.820 1.00 80.38 90 GLY A CA 1
ATOM 687 C C . GLY A 1 90 ? -13.747 -0.955 10.727 1.00 80.38 90 GLY A C 1
ATOM 688 O O . GLY A 1 90 ? -13.626 -2.088 11.184 1.00 80.38 90 GLY A O 1
ATOM 689 N N . ILE A 1 91 ? -12.726 -0.275 10.194 1.00 81.06 91 ILE A N 1
ATOM 690 C CA . ILE A 1 91 ? -11.351 -0.773 10.154 1.00 81.06 91 ILE A CA 1
ATOM 691 C C . ILE A 1 91 ? -10.503 0.104 11.085 1.00 81.06 91 ILE A C 1
ATOM 693 O O . ILE A 1 91 ? -10.354 1.301 10.828 1.00 81.06 91 ILE A O 1
ATOM 697 N N . PRO A 1 92 ? -9.985 -0.444 12.200 1.00 75.19 92 PRO A N 1
ATOM 698 C CA . PRO A 1 92 ? -9.156 0.323 13.118 1.00 75.19 92 PRO A CA 1
ATOM 699 C C . PRO A 1 92 ? -7.817 0.681 12.469 1.00 75.19 92 PRO A C 1
ATOM 701 O O . PRO A 1 92 ? -7.291 -0.066 11.639 1.00 75.19 92 PRO A O 1
ATOM 704 N N . ALA A 1 93 ? -7.242 1.809 12.890 1.00 72.31 93 ALA A N 1
ATOM 705 C CA . ALA A 1 93 ? -5.884 2.167 12.509 1.00 72.31 93 ALA A CA 1
ATOM 706 C C . ALA A 1 93 ? -4.903 1.066 12.945 1.00 72.31 93 ALA A C 1
ATOM 708 O O . ALA A 1 93 ? -5.064 0.421 13.982 1.00 72.31 93 ALA A O 1
ATOM 709 N N . ARG A 1 94 ? -3.885 0.830 12.123 1.00 74.50 94 ARG A N 1
ATOM 710 C CA . ARG A 1 94 ? -2.763 -0.060 12.446 1.00 74.50 94 ARG A CA 1
ATOM 711 C C . ARG A 1 94 ? -1.905 0.577 13.530 1.00 74.50 94 ARG A C 1
ATOM 713 O O . ARG A 1 94 ? -1.555 1.748 13.418 1.00 74.50 94 ARG A O 1
ATOM 720 N N . ASP A 1 95 ? -1.486 -0.232 14.498 1.00 66.88 95 ASP A N 1
ATOM 721 C CA . ASP A 1 95 ? -0.386 0.137 15.381 1.00 66.88 95 ASP A CA 1
ATOM 722 C C . ASP A 1 95 ? 0.906 0.248 14.562 1.00 66.88 95 ASP A C 1
ATOM 724 O O . ASP A 1 95 ? 1.227 -0.622 13.744 1.00 66.88 95 ASP A O 1
ATOM 728 N N . THR A 1 96 ? 1.657 1.328 14.772 1.00 59.84 96 THR A N 1
ATOM 729 C CA . THR A 1 96 ? 2.998 1.538 14.212 1.00 59.84 96 THR A CA 1
ATOM 730 C C . THR A 1 96 ? 3.992 0.565 14.856 1.00 59.84 96 THR A C 1
ATOM 732 O O . THR A 1 96 ? 4.787 0.954 15.708 1.00 59.84 96 THR A O 1
ATOM 735 N N . ALA A 1 97 ? 3.949 -0.718 14.501 1.00 48.84 97 ALA A N 1
ATOM 736 C CA . ALA A 1 97 ? 5.027 -1.637 14.852 1.00 48.84 97 ALA A CA 1
ATOM 737 C C . ALA A 1 97 ? 6.191 -1.440 13.864 1.00 48.84 97 ALA A C 1
ATOM 739 O O . ALA A 1 97 ? 5.941 -1.382 12.656 1.00 48.84 97 ALA A O 1
ATOM 740 N N . PRO A 1 98 ? 7.451 -1.343 14.333 1.00 43.78 98 PRO A N 1
ATOM 741 C CA . PRO A 1 98 ? 8.596 -1.262 13.439 1.00 43.78 98 PRO A CA 1
ATOM 742 C C . PRO A 1 98 ? 8.601 -2.501 12.545 1.00 43.78 98 PRO A C 1
ATOM 744 O O . PRO A 1 98 ? 8.333 -3.612 13.008 1.00 43.78 98 PRO A O 1
ATOM 747 N N . ALA A 1 99 ? 8.857 -2.289 11.256 1.00 47.59 99 ALA A N 1
ATOM 748 C CA . ALA A 1 99 ? 8.875 -3.342 10.257 1.00 47.59 99 ALA A CA 1
ATOM 749 C C . ALA A 1 99 ? 9.674 -4.554 10.758 1.00 47.59 99 ALA A C 1
ATOM 751 O O . ALA A 1 99 ? 10.875 -4.458 11.023 1.00 47.59 99 ALA A O 1
ATOM 752 N N . LYS A 1 100 ? 8.996 -5.697 10.919 1.00 42.03 100 LYS A N 1
ATOM 753 C CA . LYS A 1 100 ? 9.670 -6.958 11.229 1.00 42.03 100 LYS A CA 1
ATOM 754 C C . LYS A 1 100 ? 10.646 -7.246 10.097 1.00 42.03 100 LYS A C 1
ATOM 756 O O . LYS A 1 100 ? 10.256 -7.263 8.929 1.00 42.03 100 LYS A O 1
ATOM 761 N N . SER A 1 101 ? 11.913 -7.442 10.448 1.00 37.50 101 SER A N 1
ATOM 762 C CA . SER A 1 101 ? 12.925 -7.846 9.482 1.00 37.50 101 SER A CA 1
ATOM 763 C C . SER A 1 101 ? 12.494 -9.188 8.880 1.00 37.50 101 SER A C 1
ATOM 765 O O . SER A 1 101 ? 12.169 -10.126 9.606 1.00 37.50 101 SER A O 1
ATOM 767 N N . ALA A 1 102 ? 12.461 -9.302 7.551 1.00 44.19 102 ALA A N 1
ATOM 768 C CA . ALA A 1 102 ? 12.162 -10.572 6.887 1.00 44.19 102 ALA A CA 1
ATOM 769 C C . ALA A 1 102 ? 13.328 -11.584 6.977 1.00 44.19 102 ALA A C 1
ATOM 771 O O . ALA A 1 102 ? 13.306 -12.598 6.287 1.00 44.19 102 ALA A O 1
ATOM 772 N N . LEU A 1 103 ? 14.341 -11.318 7.812 1.00 40.78 103 LEU A N 1
ATOM 773 C CA . LEU A 1 103 ? 15.486 -12.199 8.048 1.00 40.78 103 LEU A CA 1
ATOM 774 C C . LEU A 1 103 ? 15.283 -13.176 9.219 1.00 40.78 103 LEU A C 1
ATOM 776 O O . LEU A 1 103 ? 16.086 -14.088 9.361 1.00 40.78 103 LEU A O 1
ATOM 780 N N . ASP A 1 104 ? 14.190 -13.078 9.981 1.00 36.62 104 ASP A N 1
ATOM 781 C CA . ASP A 1 104 ? 13.912 -13.978 11.118 1.00 36.62 104 ASP A CA 1
ATOM 782 C C . ASP A 1 104 ? 13.139 -15.263 10.727 1.00 36.62 104 ASP A C 1
ATOM 784 O O . ASP A 1 104 ? 12.430 -15.846 11.548 1.00 36.62 104 ASP A O 1
ATOM 788 N N . ARG A 1 105 ? 13.208 -15.706 9.460 1.00 37.31 105 ARG A N 1
ATOM 789 C CA . ARG A 1 105 ? 12.548 -16.949 8.985 1.00 37.31 105 ARG A CA 1
ATOM 790 C C . ARG A 1 105 ? 13.509 -17.976 8.371 1.00 37.31 105 ARG A C 1
ATOM 792 O O . ARG A 1 105 ? 13.107 -18.688 7.451 1.00 37.31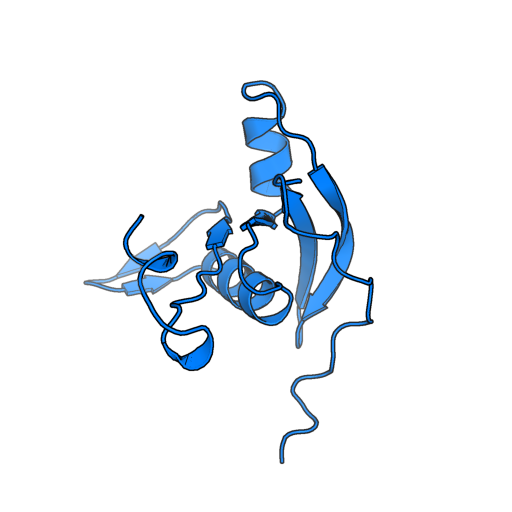 105 ARG A O 1
ATOM 799 N N . VAL A 1 106 ? 14.740 -18.072 8.876 1.00 37.25 106 VAL A N 1
ATOM 800 C CA . VAL A 1 106 ? 15.664 -19.182 8.566 1.00 37.25 106 VAL A CA 1
ATOM 801 C C . VAL A 1 106 ? 16.060 -19.896 9.845 1.00 37.25 106 VAL A C 1
ATOM 803 O O . VAL A 1 106 ? 16.418 -19.188 10.810 1.00 37.25 106 VAL A O 1
#

Mean predicted aligned error: 8.6 Å

Secondary structure (DSSP, 8-state):
-GGGSS-GGGPPP--EEE-----EEETTEEE-HHHHHHHHHHHHPPTT-EEEEHHHHHHHTTTS---EEEEEEEEETTEEEEEEEE--TT-PPPP-PPPPPTTS--

Foldseek 3Di:
DVQVPDDPVPHDWDEAEDWDDDWDDDDPDTDDPGVVLRVQQVLVDDTNWYKYFPVVCVVCVVPDDFDKDWLQWADAAPDTTTMIITDDPPDDDDDNDHRDHPPPPD

Nearest PDB structures (foldseek):
  3mr7-assembly2_C-2  TM=8.799E-01  e=1.117E-04  Ruegeria pomeroyi DSS-3
  5d15-assembly1_B  TM=8.276E-01  e=2.053E-03  Mycobacterium avium subsp. avium 10-9275
  3r5g-assembly2_B  TM=7.474E-01  e=2.053E-03  Pseudomonas aeruginosa
  9bco-assembly1_A  TM=7.105E-01  e=4.184E-03  Homo sapiens
  9bcv-assembly1_B  TM=7.550E-01  e=5.420E-03  Homo sapiens

pLDDT: mean 78.37, std 13.89, range [36.62, 93.12]

Radius of gyration: 15.6 Å; Cα contacts (8 Å, |Δi|>4): 147; chains: 1; bounding box: 40×37×38 Å

Solvent-accessible surface area (backbone atoms only — not comparable to full-atom values): 6784 Å² total; per-residue (Å²): 110,78,61,75,76,46,60,79,90,71,41,80,74,51,66,47,59,47,59,68,67,74,70,47,78,53,97,95,44,81,49,39,78,41,57,54,50,33,58,45,48,52,78,72,54,58,80,69,38,42,37,34,28,57,61,40,51,68,68,38,65,87,77,50,99,73,59,70,47,79,66,50,77,39,59,48,86,94,45,76,44,44,39,31,33,56,72,48,92,96,56,79,83,79,79,91,68,78,63,77,68,82,74,82,81,120